Protein AF-A0A961TLL5-F1 (afdb_monomer_lite)

Sequence (64 aa):
RFASDIEHYVNWTLRLVMANGDFEWTAQCADDWHQAWDGWVRTRYEQKAIREGRPPAYFIFKRR

pLDDT: mean 95.38, std 1.75, range [87.25, 97.62]

Foldseek 3Di:
DDKDLDVVCVVVVVVVVVVVPQKDFDDPDPCSFQDDDDPDDDDPVCVVSVVVVRGMTHTDIDTD

Radius of gyration: 12.1 Å; chains: 1; bounding box: 24×18×33 Å

Secondary structure (DSSP, 8-state):
-EEES-HHHHHHHHHHHHHSTTEEE--SSSHHHHS--TTPPPPHHHHHHHHTT---EEE-EEE-

Structure (mmCIF, N/CA/C/O backbone):
data_AF-A0A961TLL5-F1
#
_entry.id   AF-A0A961TLL5-F1
#
loop_
_atom_site.group_PDB
_atom_site.id
_atom_site.type_symbol
_atom_site.label_atom_id
_atom_site.label_alt_id
_atom_site.label_comp_id
_atom_site.label_asym_id
_atom_site.label_entity_id
_atom_site.label_seq_id
_atom_site.pdbx_PDB_ins_code
_atom_site.Cartn_x
_atom_site.Cartn_y
_atom_site.Cartn_z
_atom_site.occupancy
_atom_site.B_iso_or_equiv
_atom_site.auth_seq_id
_atom_site.auth_comp_id
_atom_site.auth_asym_id
_atom_site.auth_atom_id
_atom_site.pdbx_PDB_model_num
ATOM 1 N N . ARG A 1 1 ? 1.964 -8.203 -4.202 1.00 94.06 1 ARG A N 1
ATOM 2 C CA . ARG A 1 1 ? 1.017 -7.487 -3.313 1.00 94.06 1 ARG A CA 1
ATOM 3 C C . ARG A 1 1 ? 1.711 -7.248 -1.980 1.00 94.06 1 ARG A C 1
ATOM 5 O O . ARG A 1 1 ? 2.543 -8.070 -1.617 1.00 94.06 1 ARG A O 1
ATOM 12 N N . PHE A 1 2 ? 1.404 -6.157 -1.293 1.00 96.00 2 PHE A N 1
ATOM 13 C CA . PHE A 1 2 ? 2.023 -5.741 -0.034 1.00 96.00 2 PHE A CA 1
ATOM 14 C C . PHE A 1 2 ? 0.988 -4.993 0.815 1.00 96.00 2 PHE A C 1
ATOM 16 O O . PHE A 1 2 ? 0.107 -4.352 0.250 1.00 96.00 2 PHE A O 1
ATOM 23 N N . ALA A 1 3 ? 1.081 -5.078 2.142 1.00 96.50 3 ALA A N 1
ATOM 24 C CA . ALA A 1 3 ? 0.233 -4.323 3.060 1.00 96.50 3 ALA A CA 1
ATOM 25 C C . ALA A 1 3 ? 1.024 -3.932 4.315 1.00 96.50 3 ALA A C 1
ATOM 27 O O . ALA A 1 3 ? 1.775 -4.757 4.839 1.00 96.50 3 ALA A O 1
ATOM 28 N N . SER A 1 4 ? 0.868 -2.696 4.792 1.00 96.69 4 SER A N 1
ATOM 29 C CA . SER A 1 4 ? 1.521 -2.217 6.018 1.00 96.69 4 SER A CA 1
ATOM 30 C C . SER A 1 4 ? 0.812 -0.992 6.594 1.00 96.69 4 SER A C 1
ATOM 32 O O . SER A 1 4 ? 0.368 -0.123 5.852 1.00 96.69 4 SER A O 1
ATOM 34 N N . ASP A 1 5 ? 0.761 -0.903 7.922 1.00 95.38 5 ASP A N 1
ATOM 35 C CA . ASP A 1 5 ? 0.287 0.247 8.707 1.00 95.38 5 ASP A CA 1
ATOM 36 C C . ASP A 1 5 ? 1.425 1.132 9.262 1.00 95.38 5 ASP A C 1
ATOM 38 O O . ASP A 1 5 ? 1.209 2.021 10.091 1.00 95.38 5 ASP A O 1
ATOM 42 N N . ILE A 1 6 ? 2.661 0.872 8.828 1.00 95.75 6 ILE A N 1
ATOM 43 C CA . ILE A 1 6 ? 3.859 1.613 9.231 1.00 95.75 6 ILE A CA 1
ATOM 44 C C . ILE A 1 6 ? 4.337 2.459 8.051 1.00 95.75 6 ILE A C 1
ATOM 46 O O . ILE A 1 6 ? 4.930 1.935 7.105 1.00 95.75 6 ILE A O 1
ATOM 50 N N . GLU A 1 7 ? 4.134 3.773 8.143 1.00 94.62 7 GLU A N 1
ATOM 51 C CA . GLU A 1 7 ? 4.407 4.750 7.077 1.00 94.62 7 GLU A CA 1
ATOM 52 C C . GLU A 1 7 ? 5.819 4.633 6.482 1.00 94.62 7 GLU A C 1
ATOM 54 O O . GLU A 1 7 ? 5.986 4.576 5.263 1.00 94.62 7 GLU A O 1
ATOM 59 N N . HIS A 1 8 ? 6.853 4.531 7.326 1.00 96.50 8 HIS A N 1
ATOM 60 C CA . HIS A 1 8 ? 8.235 4.428 6.841 1.00 96.50 8 HIS A CA 1
ATOM 61 C C . HIS A 1 8 ? 8.438 3.187 5.950 1.00 96.50 8 HIS A C 1
ATOM 63 O O . HIS A 1 8 ? 9.147 3.246 4.946 1.00 96.50 8 HIS A O 1
ATOM 69 N N . TYR A 1 9 ? 7.778 2.078 6.293 1.00 96.50 9 TYR A N 1
ATOM 70 C CA . TYR A 1 9 ? 7.875 0.811 5.576 1.00 96.50 9 TYR A CA 1
ATOM 71 C C . TYR A 1 9 ? 7.096 0.840 4.270 1.00 96.50 9 TYR A C 1
ATOM 73 O O . TYR A 1 9 ? 7.564 0.308 3.264 1.00 96.50 9 TYR A O 1
ATOM 81 N N . VAL A 1 10 ? 5.944 1.508 4.270 1.00 97.00 10 VAL A N 1
ATOM 82 C CA . VAL A 1 10 ? 5.157 1.779 3.065 1.00 97.00 10 VAL A CA 1
ATOM 83 C C . VAL A 1 10 ? 6.005 2.563 2.058 1.00 97.00 10 VAL A C 1
ATOM 85 O O . VAL A 1 10 ? 6.220 2.101 0.936 1.00 97.00 10 VAL A O 1
ATOM 88 N N . ASN A 1 11 ? 6.580 3.689 2.484 1.00 96.75 11 ASN A N 1
ATOM 89 C CA . ASN A 1 11 ? 7.396 4.552 1.627 1.00 96.75 11 ASN A CA 1
ATOM 90 C C . ASN A 1 11 ? 8.656 3.851 1.105 1.00 96.75 11 ASN A C 1
ATOM 92 O O . ASN A 1 11 ? 8.983 3.953 -0.079 1.00 96.75 11 ASN A O 1
ATOM 96 N N . TRP A 1 12 ? 9.367 3.131 1.976 1.00 97.50 12 TRP A N 1
ATOM 97 C CA . TRP A 1 12 ? 10.559 2.383 1.585 1.00 97.50 12 TRP A CA 1
ATOM 98 C C . TRP A 1 12 ? 10.231 1.285 0.568 1.00 97.50 12 TRP A C 1
ATOM 100 O O . TRP A 1 12 ? 10.902 1.187 -0.459 1.00 97.50 12 TRP A O 1
ATOM 110 N N . THR A 1 13 ? 9.165 0.516 0.808 1.00 97.44 13 THR A N 1
ATOM 111 C CA . THR A 1 13 ? 8.754 -0.576 -0.086 1.00 97.44 13 THR A CA 1
ATOM 112 C C . THR A 1 13 ? 8.376 -0.045 -1.459 1.00 97.44 13 THR A C 1
ATOM 114 O O . THR A 1 13 ? 8.836 -0.587 -2.461 1.00 97.44 13 THR A O 1
ATOM 117 N N . LEU A 1 14 ? 7.591 1.037 -1.526 1.00 96.31 14 LEU A N 1
ATOM 118 C CA . LEU A 1 14 ? 7.218 1.635 -2.806 1.00 96.31 14 LEU A CA 1
ATOM 119 C C . LEU A 1 14 ? 8.458 2.073 -3.589 1.00 96.31 14 LEU A C 1
ATOM 121 O O . LEU A 1 14 ? 8.601 1.717 -4.753 1.00 96.31 14 LEU A O 1
ATOM 125 N N . ARG A 1 15 ? 9.391 2.786 -2.945 1.00 97.00 15 ARG A N 1
ATOM 126 C CA . ARG A 1 15 ? 10.638 3.225 -3.593 1.00 97.00 15 ARG A CA 1
ATOM 127 C C . ARG A 1 15 ? 11.472 2.051 -4.095 1.00 97.00 15 ARG A C 1
ATOM 129 O O . ARG A 1 15 ? 11.967 2.105 -5.216 1.00 97.00 15 ARG A O 1
ATOM 136 N N . LEU A 1 16 ? 11.613 1.001 -3.286 1.00 96.75 16 LEU A N 1
ATOM 137 C CA . LEU A 1 16 ? 12.386 -0.183 -3.651 1.00 96.75 16 LEU A CA 1
ATOM 138 C C . LEU A 1 16 ? 11.768 -0.915 -4.847 1.00 96.75 16 LEU A C 1
ATOM 140 O O . LEU A 1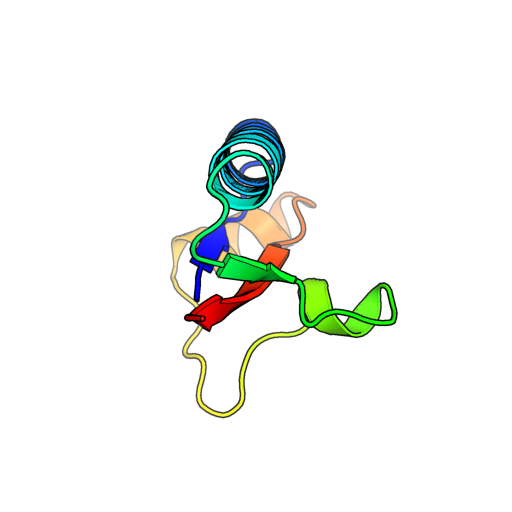 16 ? 12.477 -1.248 -5.792 1.00 96.75 16 LEU A O 1
ATOM 144 N N . VAL A 1 17 ? 10.455 -1.157 -4.815 1.00 96.12 17 VAL A N 1
ATOM 145 C CA . VAL A 1 17 ? 9.763 -1.883 -5.887 1.00 96.12 17 VAL A CA 1
ATOM 146 C C . VAL A 1 17 ? 9.740 -1.063 -7.172 1.00 96.12 17 VAL A C 1
ATOM 148 O O . VAL A 1 17 ? 9.999 -1.619 -8.227 1.00 96.12 17 VAL A O 1
ATOM 151 N N . MET A 1 18 ? 9.521 0.252 -7.097 1.00 95.19 18 MET A N 1
ATOM 152 C CA . MET A 1 18 ? 9.537 1.125 -8.278 1.00 95.19 18 MET A CA 1
ATOM 153 C C . MET A 1 18 ? 10.927 1.277 -8.904 1.00 95.19 18 MET A C 1
ATOM 155 O O . MET A 1 18 ? 11.031 1.537 -10.100 1.00 95.19 18 MET A O 1
ATOM 159 N N . ALA A 1 19 ? 11.995 1.117 -8.117 1.00 95.94 19 ALA A N 1
ATOM 160 C CA . ALA A 1 19 ? 13.360 1.057 -8.634 1.00 95.94 19 ALA A CA 1
ATOM 161 C C . ALA A 1 19 ? 13.687 -0.301 -9.283 1.00 95.94 19 ALA A C 1
ATOM 163 O O . ALA A 1 19 ? 14.617 -0.393 -10.083 1.00 95.94 19 ALA A O 1
ATOM 164 N N . ASN A 1 20 ? 12.932 -1.350 -8.948 1.00 90.12 20 ASN A N 1
ATOM 165 C CA . ASN A 1 20 ? 13.066 -2.668 -9.542 1.00 90.12 20 ASN A CA 1
ATOM 166 C C . ASN A 1 20 ? 12.203 -2.749 -10.815 1.00 90.12 20 ASN A C 1
ATOM 168 O O . ASN A 1 20 ? 10.977 -2.790 -10.754 1.00 90.12 20 ASN A O 1
ATOM 172 N N . GLY A 1 21 ? 12.846 -2.771 -11.985 1.00 92.75 21 GLY A N 1
ATOM 173 C CA . GLY A 1 21 ? 12.178 -2.733 -13.292 1.00 92.75 21 GLY A CA 1
ATOM 174 C C . GLY A 1 21 ? 11.257 -3.920 -13.606 1.00 92.75 21 GLY A C 1
ATOM 175 O O . GLY A 1 21 ? 10.571 -3.881 -14.629 1.00 92.75 21 GLY A O 1
ATOM 176 N N . ASP A 1 22 ? 11.223 -4.932 -12.738 1.00 96.12 22 ASP A N 1
ATOM 177 C CA . ASP A 1 22 ? 10.415 -6.148 -12.860 1.00 96.12 22 ASP A CA 1
ATOM 178 C C . ASP A 1 22 ? 8.943 -5.960 -12.451 1.00 96.12 22 ASP A C 1
ATOM 180 O O . ASP A 1 22 ? 8.130 -6.871 -12.638 1.00 96.12 22 ASP A O 1
ATOM 184 N N . PHE A 1 23 ? 8.579 -4.809 -11.876 1.00 96.75 23 PHE A N 1
ATOM 185 C CA . PHE A 1 23 ? 7.238 -4.557 -11.350 1.00 96.75 23 PHE A CA 1
ATOM 186 C C . PHE A 1 23 ? 6.605 -3.283 -11.910 1.00 96.75 23 PHE A C 1
ATOM 188 O O . PHE A 1 23 ? 7.255 -2.259 -12.101 1.00 96.75 23 PHE A O 1
ATOM 195 N N . GLU A 1 24 ? 5.292 -3.339 -12.114 1.00 95.81 24 GLU A N 1
ATOM 196 C CA . GLU A 1 24 ? 4.465 -2.211 -12.530 1.00 95.81 24 GLU A CA 1
ATOM 197 C C . GLU A 1 24 ? 3.495 -1.826 -11.416 1.00 95.81 24 GLU A C 1
ATOM 199 O O . GLU A 1 24 ? 2.783 -2.674 -10.865 1.00 95.81 24 GLU A O 1
ATOM 204 N N . TRP A 1 25 ? 3.466 -0.532 -11.100 1.00 95.38 25 TRP A N 1
ATOM 205 C CA . TRP A 1 25 ? 2.478 0.068 -10.213 1.00 95.38 25 TRP A CA 1
ATOM 206 C C . TRP A 1 25 ? 1.097 0.050 -10.860 1.00 95.38 25 TRP A C 1
ATOM 208 O O . TRP A 1 25 ? 0.941 0.500 -11.994 1.00 95.38 25 TRP A O 1
ATOM 218 N N . THR A 1 26 ? 0.096 -0.465 -10.143 1.00 96.25 26 THR A N 1
ATOM 219 C CA . THR A 1 26 ? -1.258 -0.616 -10.697 1.00 96.25 26 THR A CA 1
ATOM 220 C C . THR A 1 26 ? -2.246 0.443 -10.220 1.00 96.25 26 THR A C 1
ATOM 222 O O . THR A 1 26 ? -3.337 0.514 -10.776 1.00 96.25 26 THR A O 1
ATOM 225 N N . ALA A 1 27 ? -1.914 1.230 -9.193 1.00 96.31 27 ALA A N 1
ATOM 226 C CA . ALA A 1 27 ? -2.853 2.192 -8.620 1.00 96.31 27 ALA A CA 1
ATOM 227 C C . ALA A 1 27 ? -2.979 3.434 -9.515 1.00 96.31 27 ALA A C 1
ATOM 229 O O . ALA A 1 27 ? -1.977 4.038 -9.905 1.00 96.31 27 ALA A O 1
ATOM 230 N N . GLN A 1 28 ? -4.212 3.826 -9.813 1.00 96.81 28 GLN A N 1
ATOM 231 C CA . GLN A 1 28 ? -4.562 4.993 -10.623 1.00 96.81 28 GLN A CA 1
ATOM 232 C C . GLN A 1 28 ? -5.081 6.148 -9.758 1.00 96.81 28 GLN A C 1
ATOM 234 O O . GLN A 1 28 ? -4.980 7.309 -10.152 1.00 96.81 28 GLN A O 1
ATOM 239 N N . CYS A 1 29 ? -5.597 5.843 -8.568 1.00 96.62 29 CYS A N 1
ATOM 240 C CA . CYS A 1 29 ? -6.067 6.818 -7.592 1.00 96.62 29 CYS A CA 1
ATOM 241 C C . CYS A 1 29 ? -5.613 6.475 -6.163 1.00 96.62 29 CYS A C 1
ATOM 243 O O . CYS A 1 29 ? -4.937 5.476 -5.922 1.00 96.62 29 CYS A O 1
ATOM 245 N N . ALA A 1 30 ? -5.960 7.336 -5.202 1.00 95.06 30 ALA A N 1
ATOM 246 C CA . ALA A 1 30 ? -5.623 7.115 -3.796 1.00 95.06 30 ALA A CA 1
ATOM 247 C C . ALA A 1 30 ? -6.343 5.895 -3.199 1.00 95.06 30 ALA A C 1
ATOM 249 O O . ALA A 1 30 ? -5.756 5.145 -2.420 1.00 95.06 30 ALA A O 1
ATOM 250 N N . ASP A 1 31 ? -7.596 5.667 -3.595 1.00 96.19 31 ASP A N 1
ATOM 251 C CA . ASP A 1 31 ? -8.404 4.567 -3.064 1.00 96.19 31 ASP A CA 1
ATOM 252 C C . ASP A 1 31 ? -7.822 3.196 -3.414 1.00 96.19 31 ASP A C 1
ATOM 254 O O . ASP A 1 31 ? -7.852 2.295 -2.580 1.00 96.19 31 ASP A O 1
ATOM 258 N N . ASP A 1 32 ? -7.188 3.068 -4.581 1.00 96.81 32 ASP A N 1
ATOM 259 C CA . ASP A 1 32 ? -6.546 1.831 -5.042 1.00 96.81 32 ASP A CA 1
ATOM 260 C C . ASP A 1 32 ? -5.434 1.325 -4.108 1.00 96.81 32 ASP A C 1
ATOM 262 O O . ASP A 1 32 ? -5.071 0.148 -4.172 1.00 96.81 32 ASP A O 1
ATOM 266 N N . TRP A 1 33 ? -4.873 2.199 -3.260 1.00 95.69 33 TRP A N 1
ATOM 267 C CA . TRP A 1 33 ? -3.873 1.816 -2.261 1.00 95.69 33 TRP A CA 1
ATOM 268 C C . TRP A 1 33 ? -4.255 2.109 -0.807 1.00 95.69 33 TRP A C 1
ATOM 270 O O . TRP A 1 33 ? -3.541 1.687 0.104 1.00 95.69 33 TRP A O 1
ATOM 280 N N . HIS A 1 34 ? -5.392 2.759 -0.563 1.00 95.31 34 HIS A N 1
ATOM 281 C CA . HIS A 1 34 ? -6.000 2.869 0.767 1.00 95.31 34 HIS A CA 1
ATOM 282 C C . HIS A 1 34 ? -7.002 1.751 1.062 1.00 95.31 34 HIS A C 1
ATOM 284 O O . HIS A 1 34 ? -7.283 1.461 2.226 1.00 95.31 34 HIS A O 1
ATOM 290 N N . GLN A 1 35 ? -7.543 1.110 0.027 1.00 95.38 35 GLN A N 1
ATOM 291 C CA . GLN A 1 35 ? -8.488 0.013 0.165 1.00 95.38 35 GLN A CA 1
ATOM 292 C C . GLN A 1 35 ? -7.799 -1.324 -0.078 1.00 95.38 35 GLN A C 1
ATOM 294 O O . GLN A 1 35 ? -6.980 -1.494 -0.982 1.00 95.38 35 GLN A O 1
ATOM 299 N N . ALA A 1 36 ? -8.149 -2.306 0.745 1.00 95.00 36 ALA A N 1
ATOM 300 C CA . ALA A 1 36 ? -7.704 -3.661 0.513 1.00 95.00 36 ALA A CA 1
ATOM 301 C C . ALA A 1 36 ? -8.529 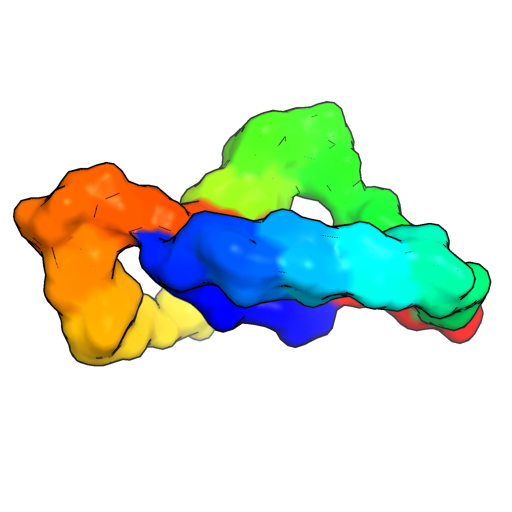-4.278 -0.628 1.00 95.00 36 ALA A C 1
ATOM 303 O O . ALA A 1 36 ? -9.750 -4.299 -0.565 1.00 95.00 36 ALA A O 1
ATOM 304 N N . TRP A 1 37 ? -7.864 -4.872 -1.615 1.00 94.12 37 TRP A N 1
ATOM 305 C CA . TRP A 1 37 ? -7.911 -6.325 -1.705 1.00 94.12 37 TRP A CA 1
ATOM 306 C C . TRP A 1 37 ? -9.218 -7.082 -1.442 1.00 94.12 37 TRP A C 1
ATOM 308 O O . TRP A 1 37 ? -9.450 -7.425 -0.283 1.00 94.12 37 TRP A O 1
ATOM 318 N N . ASP A 1 38 ? -9.970 -7.504 -2.462 1.00 93.94 38 ASP A N 1
ATOM 319 C CA . ASP A 1 38 ? -11.048 -8.481 -2.257 1.00 93.94 38 ASP A CA 1
ATOM 320 C C . ASP A 1 38 ? -10.545 -9.739 -1.528 1.00 93.94 38 ASP A C 1
ATOM 322 O O . ASP A 1 38 ? -9.555 -10.371 -1.916 1.00 93.94 38 ASP A O 1
ATOM 326 N N . GLY A 1 39 ? -11.234 -10.095 -0.441 1.00 93.94 39 GLY A N 1
ATOM 327 C CA . GLY A 1 39 ? -10.882 -11.229 0.417 1.00 93.94 39 GLY A CA 1
ATOM 328 C C . GLY A 1 39 ? -9.755 -10.960 1.423 1.00 93.94 39 GLY A C 1
ATOM 329 O O . GLY A 1 39 ? -9.305 -11.898 2.083 1.00 93.94 39 GLY A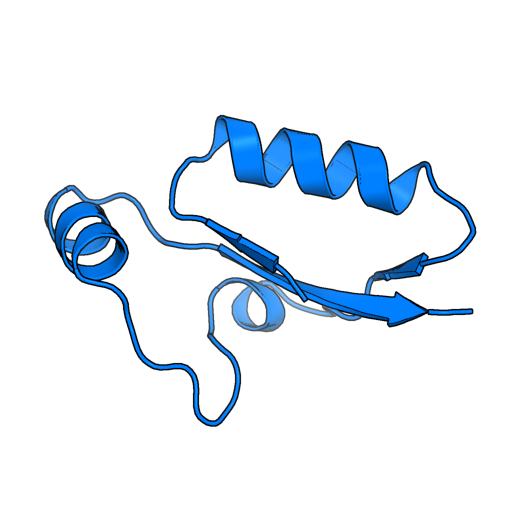 O 1
ATOM 330 N N . TRP A 1 40 ? -9.284 -9.716 1.573 1.00 94.31 40 TRP A N 1
ATOM 331 C CA . TRP A 1 40 ? -8.312 -9.376 2.612 1.00 94.31 40 TRP A CA 1
ATOM 332 C C . TRP A 1 40 ? -8.908 -9.528 4.013 1.00 94.31 40 TRP A C 1
ATOM 334 O O . TRP A 1 40 ? -9.919 -8.915 4.361 1.00 94.31 40 TRP A O 1
ATOM 344 N N . VAL A 1 41 ? -8.236 -10.318 4.849 1.00 94.25 41 VAL A N 1
ATOM 345 C CA . VAL A 1 41 ? -8.576 -10.461 6.264 1.00 94.25 41 VAL A CA 1
ATOM 346 C C . VAL A 1 41 ? -7.672 -9.539 7.069 1.00 94.25 41 VAL A C 1
ATOM 348 O O . VAL A 1 41 ? -6.455 -9.724 7.110 1.00 94.25 41 VAL A O 1
ATOM 351 N N . ARG A 1 42 ? -8.279 -8.553 7.735 1.00 91.94 42 ARG A N 1
ATOM 352 C CA . ARG A 1 42 ? -7.546 -7.603 8.577 1.00 91.94 42 ARG A CA 1
ATOM 353 C C . ARG A 1 42 ? -6.800 -8.323 9.693 1.00 91.94 42 ARG A C 1
ATOM 355 O O . ARG A 1 42 ? -7.360 -9.168 10.392 1.00 91.94 42 ARG A O 1
ATOM 362 N N . THR A 1 43 ? -5.553 -7.929 9.918 1.00 93.75 43 THR A N 1
ATOM 363 C CA . THR A 1 43 ? -4.766 -8.449 11.040 1.00 93.75 43 THR A CA 1
ATOM 364 C C . THR A 1 43 ? -5.115 -7.730 12.348 1.00 93.75 43 THR A C 1
ATOM 366 O O . THR A 1 43 ? -5.643 -6.614 12.358 1.00 93.75 43 THR A O 1
ATOM 369 N N . ARG A 1 44 ? -4.750 -8.332 13.489 1.00 95.56 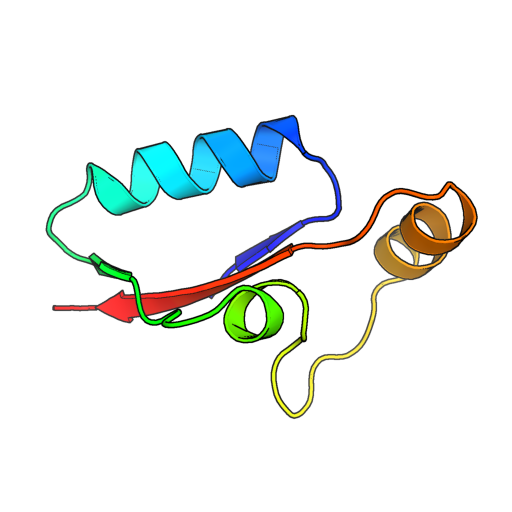44 ARG A N 1
ATOM 370 C CA . ARG A 1 44 ? -4.862 -7.681 14.809 1.00 95.56 44 ARG A CA 1
ATOM 371 C C . ARG A 1 44 ? -4.061 -6.372 14.880 1.00 95.56 44 ARG A C 1
ATOM 373 O O . ARG A 1 44 ? -4.492 -5.433 15.549 1.00 95.56 44 ARG A O 1
ATOM 380 N N . TYR A 1 45 ? -2.901 -6.319 14.223 1.00 93.38 45 TYR A N 1
ATOM 381 C CA . TYR A 1 45 ? -2.047 -5.129 14.192 1.00 93.38 45 TYR A CA 1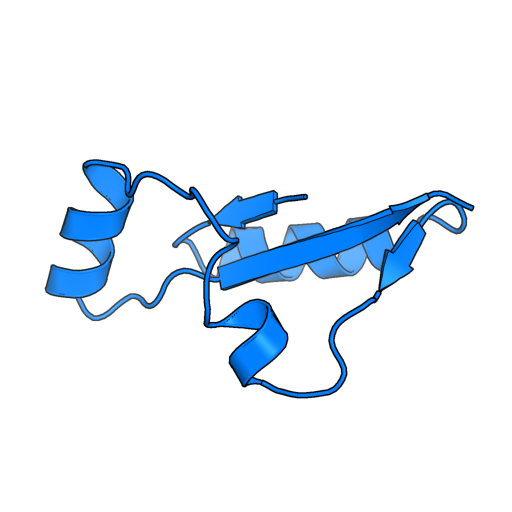
ATOM 382 C C . TYR A 1 45 ? -2.665 -4.022 13.349 1.00 93.38 45 TYR A C 1
ATOM 384 O O . TYR A 1 45 ? -2.701 -2.884 13.798 1.00 93.38 45 TYR A O 1
ATOM 392 N N . GLU A 1 46 ? -3.269 -4.371 12.216 1.00 93.56 46 GLU A N 1
ATOM 393 C CA . GLU A 1 46 ? -3.997 -3.421 11.376 1.00 93.56 46 GLU A CA 1
ATOM 394 C C . GLU A 1 46 ? -5.177 -2.795 12.137 1.00 93.56 46 GLU A C 1
ATOM 396 O O . GLU A 1 46 ? -5.328 -1.577 12.189 1.00 93.56 46 GLU A O 1
ATOM 401 N N . GLN A 1 47 ? -5.967 -3.610 12.845 1.00 95.31 47 GLN A N 1
ATOM 402 C CA . GLN A 1 47 ? -7.045 -3.106 13.707 1.00 95.31 47 GLN A CA 1
ATOM 403 C C . GLN A 1 47 ? -6.536 -2.222 14.855 1.00 95.31 47 GLN A C 1
ATOM 405 O O . GLN A 1 47 ? -7.236 -1.315 15.310 1.00 95.31 47 GLN A O 1
ATOM 410 N N . LYS A 1 48 ? -5.347 -2.508 15.395 1.00 96.00 48 LYS A N 1
ATOM 411 C CA . LYS A 1 48 ? -4.703 -1.650 16.396 1.00 96.00 48 LYS A CA 1
ATOM 412 C C . LYS A 1 48 ? -4.276 -0.321 15.765 1.00 96.00 48 LYS A C 1
ATOM 414 O O . LYS A 1 48 ? -4.569 0.721 16.333 1.00 96.00 48 LYS A O 1
ATOM 419 N N . ALA A 1 49 ? -3.658 -0.360 14.593 1.00 95.12 49 ALA A N 1
ATOM 420 C CA . ALA A 1 49 ? -3.165 0.818 13.897 1.00 95.12 49 ALA A CA 1
ATOM 421 C C . ALA A 1 49 ? -4.287 1.784 13.510 1.00 95.12 49 ALA A C 1
ATOM 423 O O . ALA A 1 49 ? -4.185 2.972 13.797 1.00 95.12 49 ALA A O 1
ATOM 424 N N . ILE A 1 50 ? -5.404 1.264 12.991 1.00 94.50 50 ILE A N 1
ATOM 425 C CA . ILE A 1 50 ? -6.598 2.067 12.688 1.00 94.50 50 ILE A CA 1
ATOM 426 C C . ILE A 1 50 ? -7.111 2.779 13.949 1.00 94.50 50 ILE A C 1
ATOM 428 O O . ILE A 1 50 ? -7.431 3.963 13.899 1.00 94.50 50 ILE A O 1
ATOM 432 N N . ARG A 1 51 ? -7.146 2.089 15.100 1.00 95.56 51 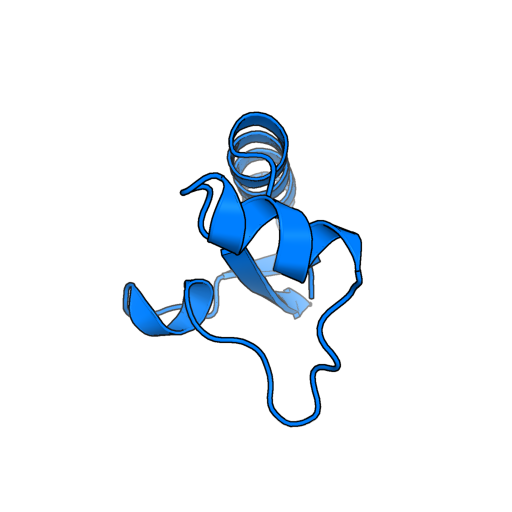ARG A N 1
ATOM 433 C CA . ARG A 1 51 ? -7.533 2.703 16.386 1.00 95.56 51 ARG A CA 1
ATOM 434 C C . ARG A 1 51 ? -6.558 3.784 16.852 1.00 95.56 51 ARG A C 1
ATOM 436 O O . ARG A 1 51 ? -6.974 4.709 17.535 1.00 95.56 51 ARG A O 1
ATOM 443 N N . GLU A 1 52 ? -5.288 3.671 16.482 1.00 96.31 52 GLU A N 1
ATOM 444 C CA . GLU A 1 52 ? -4.236 4.655 16.763 1.00 96.31 52 GLU A CA 1
ATOM 445 C C . GLU A 1 52 ? -4.145 5.759 15.691 1.00 96.31 52 GLU A C 1
ATOM 447 O O . GLU A 1 52 ? -3.229 6.575 15.736 1.00 96.31 52 GLU A O 1
ATOM 452 N N . GLY A 1 53 ? -5.073 5.799 14.726 1.00 94.69 53 GLY A N 1
ATOM 453 C CA . GLY A 1 53 ? -5.099 6.816 13.670 1.00 94.69 53 GLY A CA 1
ATOM 454 C C . GLY A 1 53 ? -4.059 6.611 12.567 1.00 94.69 53 GLY A C 1
ATOM 455 O O . GLY A 1 53 ? -3.789 7.533 11.803 1.00 94.69 53 GLY A O 1
ATOM 456 N N . ARG A 1 54 ? -3.471 5.414 12.469 1.00 94.81 54 ARG A N 1
ATOM 457 C CA . ARG A 1 54 ? -2.505 5.043 11.429 1.00 94.81 54 ARG A CA 1
ATOM 458 C C . ARG A 1 54 ? -3.222 4.240 10.336 1.00 94.81 54 ARG A C 1
ATOM 460 O O . ARG A 1 54 ? -3.542 3.070 10.572 1.00 94.81 54 ARG A O 1
ATOM 467 N N . PRO A 1 55 ? -3.525 4.842 9.170 1.00 93.19 55 PRO A N 1
ATOM 468 C CA . PRO A 1 55 ? -4.194 4.127 8.093 1.00 93.19 55 PRO A CA 1
ATOM 469 C C . PRO A 1 55 ? -3.237 3.108 7.448 1.00 93.19 55 PRO A C 1
ATOM 471 O O . PRO A 1 55 ? -2.079 3.441 7.184 1.00 93.19 55 PRO A O 1
ATOM 474 N N . PRO A 1 56 ? -3.686 1.868 7.188 1.00 96.50 56 PRO A N 1
ATOM 475 C CA . PRO A 1 56 ? -2.911 0.910 6.414 1.00 96.50 56 PRO A CA 1
ATOM 476 C C . PRO A 1 56 ? -2.864 1.298 4.934 1.00 96.50 56 PRO A C 1
ATOM 478 O O . PRO A 1 56 ? -3.804 1.883 4.400 1.00 96.50 56 PRO A O 1
ATOM 481 N N . ALA A 1 57 ? -1.777 0.918 4.271 1.00 97.56 57 ALA A N 1
ATOM 482 C CA . ALA A 1 57 ? -1.623 0.999 2.827 1.00 97.56 57 ALA A CA 1
ATOM 483 C C . ALA A 1 57 ? -1.556 -0.406 2.224 1.00 97.56 57 ALA A C 1
ATOM 485 O O . ALA A 1 57 ? -0.937 -1.307 2.798 1.00 97.56 57 ALA A O 1
ATOM 486 N N . TYR A 1 58 ? -2.143 -0.568 1.042 1.00 97.62 58 TYR A N 1
ATOM 487 C CA . TYR A 1 58 ? -2.224 -1.817 0.294 1.00 97.62 58 TYR A CA 1
ATOM 488 C C . TYR A 1 58 ? -1.676 -1.599 -1.108 1.00 97.62 58 TYR A C 1
ATOM 490 O O . TYR A 1 58 ? -2.224 -0.842 -1.892 1.00 97.62 58 TYR A O 1
ATOM 498 N N . PHE A 1 59 ? -0.590 -2.273 -1.463 1.00 97.31 59 PHE A N 1
ATOM 499 C CA . PHE A 1 59 ? 0.006 -2.146 -2.786 1.00 97.31 59 PHE A CA 1
ATOM 500 C C . PHE A 1 59 ? -0.212 -3.403 -3.609 1.00 97.31 59 PHE A C 1
ATOM 502 O O . PHE A 1 59 ? 0.125 -4.524 -3.203 1.00 97.31 59 PHE A O 1
ATOM 509 N N . ILE A 1 60 ? -0.717 -3.206 -4.818 1.00 96.69 60 ILE A N 1
ATOM 510 C CA . ILE A 1 60 ? -0.768 -4.226 -5.851 1.00 96.69 60 ILE A CA 1
ATOM 511 C C . ILE A 1 60 ? 0.259 -3.832 -6.910 1.00 96.69 60 ILE A C 1
ATOM 513 O O . ILE A 1 60 ? 0.343 -2.689 -7.343 1.00 96.69 60 ILE A O 1
ATOM 517 N N . PHE A 1 61 ? 1.080 -4.808 -7.278 1.00 96.31 61 PHE A N 1
ATOM 518 C CA . PHE A 1 61 ? 2.061 -4.677 -8.341 1.00 96.31 61 PHE A CA 1
ATOM 519 C C . PHE A 1 61 ? 1.825 -5.813 -9.319 1.00 96.31 61 PHE A C 1
ATOM 521 O O . PHE A 1 61 ? 1.518 -6.937 -8.897 1.00 96.31 61 PHE A O 1
ATOM 528 N N . LYS A 1 62 ? 1.998 -5.530 -10.604 1.00 95.94 62 LYS A N 1
ATOM 529 C CA . LYS A 1 62 ? 2.021 -6.542 -11.656 1.00 95.94 62 LYS A CA 1
ATOM 530 C C . LYS A 1 62 ? 3.477 -6.862 -11.983 1.00 95.94 62 LYS A C 1
ATOM 532 O O . LYS A 1 62 ? 4.274 -5.946 -12.134 1.00 95.94 62 LYS A O 1
ATOM 537 N N . ARG A 1 63 ? 3.835 -8.145 -12.060 1.00 94.69 63 ARG A N 1
ATOM 538 C CA . ARG A 1 63 ? 5.160 -8.543 -12.557 1.00 94.69 63 ARG A CA 1
ATOM 539 C C . ARG A 1 63 ? 5.192 -8.367 -14.077 1.00 94.69 63 ARG A C 1
ATOM 541 O O . ARG A 1 63 ? 4.200 -8.717 -14.724 1.00 94.69 63 ARG A O 1
ATOM 548 N N . ARG A 1 64 ? 6.293 -7.840 -14.605 1.00 87.25 64 ARG A N 1
ATOM 549 C CA . ARG A 1 64 ? 6.569 -7.845 -16.044 1.00 87.25 64 ARG A CA 1
ATOM 550 C C . ARG A 1 64 ? 6.855 -9.251 -16.571 1.00 87.25 64 ARG A C 1
ATOM 552 O O . ARG A 1 64 ? 7.247 -10.137 -15.771 1.00 87.25 64 ARG A O 1
#